Protein AF-A0ABD2MF25-F1 (afdb_monomer_lite)

pLDDT: mean 81.52, std 14.74, range [37.47, 94.81]

InterPro domains:
  IPR000210 BTB/POZ domain [PF00651] (17-59)
  IPR011333 SKP1/BTB/POZ domain superfamily [G3DSA:3.30.710.10] (1-69)
  IPR011333 SKP1/BTB/POZ domain superfamily [SSF54695] (7-61)

Organism: NCBI:txid157864

Radius of gyration: 15.91 Å; chains: 1; bounding box: 38×44×30 Å

Foldseek 3Di:
DPDDVVVVVVVVQVVCQVVLPPFPDWDFDDDDPPTDIHGHHLVVVCVVDPVSVVVVVVCVVCVVVVPDD

Secondary structure (DSSP, 8-state):
---SHHHHHHHHHHHHHHHTTT--EEEEESSTT--EEEEE-HHHHHHH-HHHHHHHHHHHHHTTSTT--

Sequence (69 aa):
MASSKSGILADRMKHLLGTAKHADAHFLVGDGDGKELLSTHKIILLSASDVFEAMFRFDSQNGKAENGE

Structure (mmCIF, N/CA/C/O backbone):
data_AF-A0ABD2MF25-F1
#
_entry.id   AF-A0ABD2MF25-F1
#
loop_
_atom_site.group_PDB
_atom_site.id
_atom_site.type_symbol
_atom_site.label_atom_id
_atom_site.label_alt_id
_atom_site.label_comp_id
_atom_site.label_asym_id
_atom_site.label_entity_id
_atom_site.label_seq_id
_atom_site.pdbx_PDB_ins_code
_atom_site.Cartn_x
_atom_site.Cartn_y
_atom_site.Cartn_z
_atom_site.occupancy
_atom_site.B_iso_or_equiv
_atom_site.auth_seq_id
_atom_site.auth_comp_id
_atom_site.auth_asym_id
_atom_site.auth_atom_id
_atom_site.pdbx_PDB_model_num
ATOM 1 N N . MET A 1 1 ? 13.631 -29.440 -15.499 1.00 44.03 1 MET A N 1
ATOM 2 C CA . MET A 1 1 ? 14.088 -28.044 -15.328 1.00 44.03 1 MET A CA 1
ATOM 3 C C . MET A 1 1 ? 12.875 -27.155 -15.106 1.00 44.03 1 MET A C 1
ATOM 5 O O . MET A 1 1 ? 12.263 -26.711 -16.064 1.00 44.03 1 MET A O 1
ATOM 9 N N . ALA A 1 2 ? 12.470 -26.963 -13.854 1.00 53.78 2 ALA A N 1
ATOM 10 C CA . ALA A 1 2 ? 11.348 -26.100 -13.499 1.00 53.78 2 ALA A CA 1
ATOM 11 C C . ALA A 1 2 ? 11.819 -25.130 -12.415 1.00 53.78 2 ALA A C 1
ATOM 13 O O . ALA A 1 2 ? 11.621 -25.394 -11.241 1.00 53.78 2 ALA A O 1
ATOM 14 N N . SER A 1 3 ? 12.524 -24.061 -12.794 1.00 56.44 3 SER A N 1
ATOM 15 C CA . SER A 1 3 ? 12.719 -22.886 -11.931 1.00 56.44 3 SER A CA 1
ATOM 16 C C . SER A 1 3 ? 13.420 -21.777 -12.716 1.00 56.44 3 SER A C 1
ATOM 18 O O . SER A 1 3 ? 14.641 -21.685 -12.760 1.00 56.44 3 SER A O 1
ATOM 20 N N . SER A 1 4 ? 12.651 -20.957 -13.422 1.00 61.34 4 SER A N 1
ATOM 21 C CA . SER A 1 4 ? 13.180 -19.725 -14.042 1.00 61.34 4 SER A CA 1
ATOM 22 C C . SER A 1 4 ? 12.144 -18.615 -13.927 1.00 61.34 4 SER A C 1
ATOM 24 O O . SER A 1 4 ? 12.451 -17.488 -13.563 1.00 61.34 4 SER A O 1
ATOM 26 N N . LYS A 1 5 ? 10.869 -18.966 -14.125 1.00 61.72 5 LYS A N 1
ATOM 27 C CA . LYS A 1 5 ? 9.741 -18.033 -14.052 1.00 61.72 5 LYS A CA 1
ATOM 28 C C . LYS A 1 5 ? 9.476 -17.488 -12.640 1.00 61.72 5 LYS A C 1
ATOM 30 O O . LYS A 1 5 ? 9.141 -16.317 -12.509 1.00 61.72 5 LYS A O 1
ATOM 35 N N . SER A 1 6 ? 9.644 -18.313 -11.602 1.00 71.06 6 SER A N 1
ATOM 36 C CA . SER A 1 6 ? 9.411 -17.912 -10.203 1.00 71.06 6 SER A CA 1
ATOM 37 C C . SER A 1 6 ? 10.456 -16.903 -9.705 1.00 71.06 6 SER A C 1
ATOM 39 O O . SER A 1 6 ? 10.076 -15.887 -9.131 1.00 71.06 6 SER A O 1
ATOM 41 N N . GLY A 1 7 ? 11.743 -17.117 -10.010 1.00 78.38 7 GLY A N 1
ATOM 42 C CA . GLY A 1 7 ? 12.812 -16.171 -9.659 1.00 78.38 7 GLY A CA 1
ATOM 43 C C . GLY A 1 7 ? 12.643 -14.813 -10.344 1.00 78.38 7 GLY A C 1
ATOM 44 O O . GLY A 1 7 ? 12.637 -13.783 -9.680 1.00 78.38 7 GLY A O 1
ATOM 45 N N . ILE A 1 8 ? 12.361 -14.817 -11.653 1.00 85.25 8 ILE A N 1
ATOM 46 C CA . ILE A 1 8 ? 12.116 -13.584 -12.421 1.00 85.25 8 ILE A CA 1
ATOM 47 C C . ILE A 1 8 ? 10.912 -12.805 -11.867 1.00 85.25 8 ILE A C 1
ATOM 49 O O . ILE A 1 8 ? 10.929 -11.575 -11.838 1.00 85.25 8 ILE A O 1
ATOM 53 N N . LEU A 1 9 ? 9.852 -13.496 -11.433 1.00 83.38 9 LEU A N 1
ATOM 54 C CA . LEU A 1 9 ? 8.690 -12.840 -10.833 1.00 83.38 9 LEU A CA 1
ATOM 55 C C . LEU A 1 9 ? 9.046 -12.174 -9.498 1.00 83.38 9 LEU A C 1
ATOM 57 O O . LEU A 1 9 ? 8.700 -11.012 -9.299 1.00 83.38 9 LEU A O 1
ATOM 61 N N . ALA A 1 10 ? 9.769 -12.874 -8.622 1.00 83.12 10 ALA A N 1
ATOM 62 C CA . ALA A 1 10 ? 10.193 -12.332 -7.335 1.00 83.12 10 ALA A CA 1
ATOM 63 C C . ALA A 1 10 ? 11.089 -11.092 -7.500 1.00 83.12 10 ALA A C 1
ATOM 65 O O . ALA A 1 10 ? 10.885 -10.088 -6.818 1.00 83.12 10 ALA A O 1
ATOM 66 N N . ASP A 1 11 ? 12.028 -11.118 -8.448 1.00 87.50 11 ASP A N 1
ATOM 67 C CA . ASP A 1 11 ? 12.914 -9.981 -8.717 1.00 87.50 11 ASP A CA 1
ATOM 68 C C . ASP A 1 11 ? 12.151 -8.777 -9.282 1.00 87.50 11 ASP A C 1
ATOM 70 O O . ASP A 1 11 ? 12.399 -7.634 -8.892 1.00 87.50 11 ASP A O 1
ATOM 74 N N . ARG A 1 12 ? 11.150 -9.016 -10.139 1.00 84.94 12 ARG A N 1
ATOM 75 C CA . ARG A 1 12 ? 10.262 -7.953 -10.630 1.00 84.94 12 ARG A CA 1
ATOM 76 C C . ARG A 1 12 ? 9.404 -7.355 -9.517 1.00 84.94 12 ARG A C 1
ATOM 78 O O . ARG A 1 12 ? 9.255 -6.138 -9.484 1.00 84.94 12 ARG A O 1
ATOM 85 N N . MET A 1 13 ? 8.864 -8.167 -8.605 1.00 83.12 13 MET A N 1
ATOM 86 C CA . MET A 1 13 ? 8.099 -7.669 -7.452 1.00 83.12 13 MET A CA 1
ATOM 87 C C . MET A 1 13 ? 8.977 -6.814 -6.531 1.00 83.12 13 MET A C 1
ATOM 89 O O . MET A 1 13 ? 8.564 -5.724 -6.145 1.00 83.12 13 MET A O 1
ATOM 93 N N . LYS A 1 14 ? 10.218 -7.241 -6.260 1.00 83.62 14 LYS A N 1
ATOM 94 C CA . LYS A 1 14 ? 11.198 -6.437 -5.508 1.00 83.62 14 LYS A CA 1
ATOM 95 C C . LYS A 1 14 ? 11.509 -5.111 -6.199 1.00 83.62 14 LYS A C 1
ATOM 97 O O . LYS A 1 14 ? 11.561 -4.079 -5.540 1.00 83.62 14 LYS A O 1
ATOM 102 N N . HIS A 1 15 ? 11.689 -5.124 -7.520 1.00 85.44 15 HIS A N 1
ATOM 103 C CA . HIS A 1 15 ? 11.933 -3.904 -8.288 1.00 85.44 15 HIS A CA 1
ATOM 104 C C . HIS A 1 15 ? 10.740 -2.939 -8.244 1.00 85.44 15 HIS A C 1
ATOM 106 O O . HIS A 1 15 ? 10.929 -1.735 -8.078 1.00 85.44 15 HIS A O 1
ATOM 112 N N . LEU A 1 16 ? 9.511 -3.450 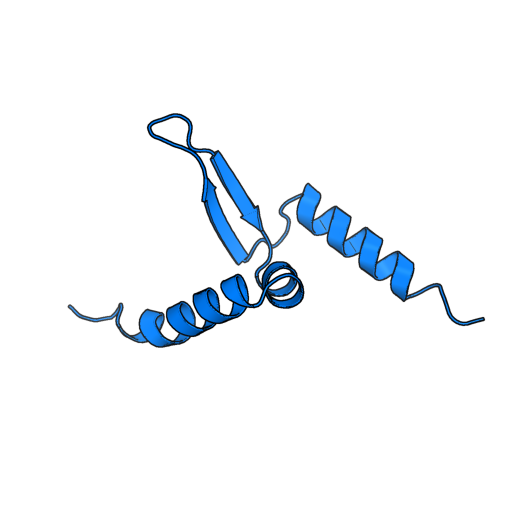-8.364 1.00 82.69 16 LEU A N 1
ATOM 113 C CA . LEU A 1 16 ? 8.302 -2.631 -8.253 1.00 82.69 16 LEU A CA 1
ATOM 114 C C . LEU A 1 16 ? 8.188 -1.997 -6.863 1.00 82.69 16 LEU A C 1
ATOM 116 O O . LEU A 1 16 ? 7.982 -0.790 -6.783 1.00 82.69 16 LEU A O 1
ATOM 120 N N . LEU A 1 17 ? 8.414 -2.770 -5.796 1.00 80.06 17 LEU A N 1
ATOM 121 C CA . LEU A 1 17 ? 8.426 -2.260 -4.421 1.00 80.06 17 LEU A CA 1
ATOM 122 C C . LEU A 1 17 ? 9.488 -1.173 -4.219 1.00 80.06 17 LE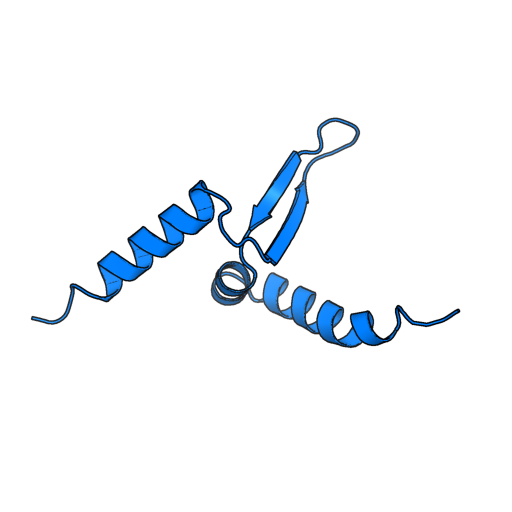U A C 1
ATOM 124 O O . LEU A 1 17 ? 9.183 -0.110 -3.694 1.00 80.06 17 LEU A O 1
ATOM 128 N N . GLY A 1 18 ? 10.720 -1.407 -4.680 1.00 82.44 18 GLY A N 1
ATOM 129 C CA . GLY A 1 18 ? 11.818 -0.454 -4.500 1.00 82.44 18 GLY A CA 1
ATOM 130 C C . GLY A 1 18 ? 11.693 0.830 -5.327 1.00 82.44 18 GLY A C 1
ATOM 131 O O . GLY A 1 18 ? 12.298 1.835 -4.976 1.00 82.44 18 GLY A O 1
ATOM 132 N N . THR A 1 19 ? 10.928 0.815 -6.423 1.00 86.12 19 THR A N 1
ATOM 133 C CA . THR A 1 19 ? 10.747 1.989 -7.301 1.00 86.12 19 THR A CA 1
ATOM 134 C C . THR A 1 19 ? 9.413 2.700 -7.1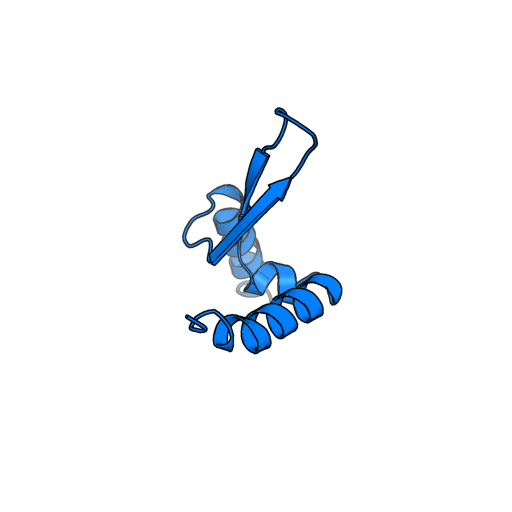08 1.00 86.12 19 THR A C 1
ATOM 136 O O . THR A 1 19 ? 9.201 3.743 -7.722 1.00 86.12 19 THR A O 1
ATOM 139 N N . ALA A 1 20 ? 8.494 2.127 -6.322 1.00 84.31 20 ALA A N 1
ATOM 140 C CA . ALA A 1 20 ? 7.108 2.580 -6.184 1.00 84.31 20 ALA A CA 1
ATOM 141 C C . ALA A 1 20 ? 6.341 2.721 -7.519 1.00 84.31 20 ALA A C 1
ATOM 143 O O . ALA A 1 20 ? 5.275 3.338 -7.587 1.00 84.31 20 ALA A O 1
ATOM 144 N N . LYS A 1 21 ? 6.853 2.146 -8.614 1.00 86.25 21 LYS A N 1
ATOM 145 C CA . LYS A 1 21 ? 6.246 2.295 -9.936 1.00 86.25 21 LYS A CA 1
ATOM 146 C C . LYS A 1 21 ? 4.895 1.581 -9.964 1.00 86.25 21 LYS A C 1
ATOM 148 O O . LYS A 1 21 ? 4.820 0.404 -9.621 1.00 86.25 21 LYS A O 1
ATOM 153 N N . HIS A 1 22 ? 3.850 2.273 -1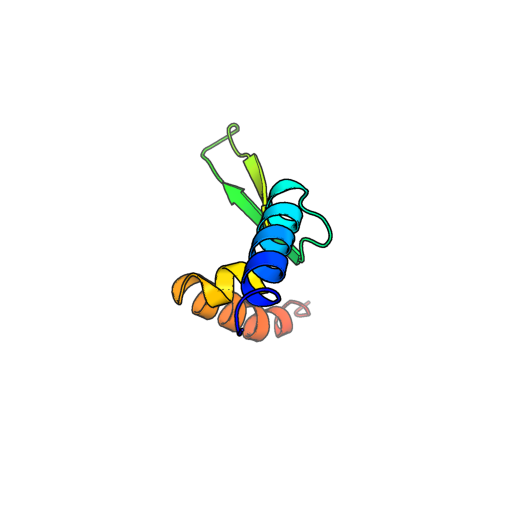0.420 1.00 87.00 22 HIS A N 1
ATOM 154 C CA . HIS A 1 22 ? 2.468 1.767 -10.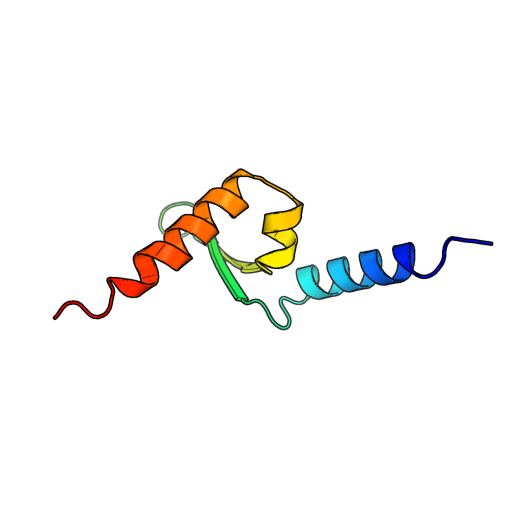427 1.00 87.00 22 HIS A CA 1
ATOM 155 C C . HIS A 1 22 ? 1.916 1.427 -9.032 1.00 87.00 22 HIS A C 1
ATOM 157 O O . HIS A 1 22 ? 1.093 0.521 -8.916 1.00 87.00 22 HIS A O 1
ATOM 163 N N . ALA A 1 23 ? 2.381 2.114 -7.985 1.00 90.69 23 ALA A N 1
ATOM 164 C CA . ALA A 1 23 ? 1.751 2.028 -6.673 1.00 90.69 23 ALA A CA 1
ATOM 165 C C . ALA A 1 23 ? 0.266 2.427 -6.762 1.00 90.69 23 ALA A C 1
ATOM 167 O O . ALA A 1 23 ? -0.084 3.409 -7.416 1.00 90.69 23 ALA A O 1
ATOM 168 N N . ASP A 1 24 ? -0.594 1.642 -6.120 1.00 90.69 24 ASP A N 1
ATOM 169 C CA . ASP A 1 24 ? -2.053 1.812 -6.061 1.00 90.69 24 ASP A CA 1
ATOM 170 C C . ASP A 1 24 ? -2.560 1.944 -4.611 1.00 90.69 24 ASP A C 1
ATOM 172 O O . ASP A 1 24 ? -3.769 2.010 -4.363 1.00 90.69 24 ASP A O 1
ATOM 176 N N . ALA A 1 25 ? -1.633 2.002 -3.651 1.00 88.75 25 ALA A N 1
ATOM 177 C CA . ALA A 1 25 ? -1.869 2.332 -2.255 1.00 88.75 25 ALA A CA 1
ATOM 178 C C . ALA A 1 25 ? -0.723 3.186 -1.698 1.00 88.75 25 ALA A C 1
ATOM 180 O O . ALA A 1 25 ? 0.442 3.021 -2.072 1.00 88.75 25 ALA A O 1
ATOM 181 N N . HIS A 1 26 ? -1.062 4.063 -0.753 1.00 91.38 26 HIS A N 1
ATOM 182 C CA . HIS A 1 26 ? -0.107 4.877 -0.013 1.00 91.38 26 HIS A CA 1
ATOM 183 C C . HIS A 1 26 ? -0.431 4.831 1.480 1.00 91.38 26 HIS A C 1
ATOM 185 O O . HIS A 1 26 ? -1.596 4.927 1.861 1.00 91.38 26 HIS A O 1
ATOM 191 N N . PHE A 1 27 ? 0.596 4.705 2.315 1.00 90.81 27 PHE A N 1
ATOM 192 C CA . PHE A 1 27 ? 0.473 4.705 3.769 1.00 90.81 27 PHE A CA 1
ATOM 193 C C . PHE A 1 27 ? 1.268 5.859 4.345 1.00 90.81 27 PHE A C 1
ATOM 195 O O . PHE A 1 27 ? 2.448 6.005 4.044 1.00 90.81 27 PHE A O 1
ATOM 202 N N . LEU A 1 28 ? 0.632 6.657 5.193 1.00 93.75 28 LEU A N 1
ATOM 203 C CA . LEU A 1 28 ? 1.320 7.660 5.986 1.00 93.75 28 LEU A CA 1
ATOM 204 C C . LEU A 1 28 ? 1.724 7.013 7.316 1.00 93.75 28 LEU A C 1
ATOM 206 O O . LEU A 1 28 ? 0.856 6.687 8.123 1.00 93.75 28 LEU A O 1
ATOM 210 N N . VAL A 1 29 ? 3.019 6.769 7.514 1.00 93.50 29 VAL A N 1
ATOM 211 C CA . VAL A 1 29 ? 3.553 5.989 8.641 1.00 93.50 29 VAL A CA 1
ATOM 212 C C . VAL A 1 29 ? 4.446 6.862 9.514 1.00 93.50 29 VAL A C 1
ATOM 214 O O . VAL A 1 29 ? 5.287 7.591 9.003 1.00 93.50 29 VAL A O 1
ATOM 217 N N . GLY A 1 30 ? 4.273 6.773 10.832 1.00 94.12 30 GLY A N 1
ATOM 218 C CA . GLY A 1 30 ? 5.012 7.563 11.818 1.00 94.12 30 GLY A CA 1
ATOM 219 C C . GLY A 1 30 ? 4.111 8.510 12.609 1.00 94.12 30 GLY A C 1
ATOM 220 O O . GLY A 1 30 ? 2.903 8.597 12.373 1.00 94.12 30 GLY A O 1
ATOM 221 N N . ASP A 1 31 ? 4.716 9.235 13.547 1.00 93.44 31 ASP A N 1
ATOM 222 C CA . ASP A 1 31 ? 4.007 10.097 14.492 1.00 93.44 31 ASP A CA 1
ATOM 223 C C . ASP A 1 31 ? 4.266 11.583 14.225 1.00 93.44 31 ASP A C 1
ATOM 225 O O . ASP A 1 31 ? 5.351 11.988 13.802 1.00 93.44 31 ASP A O 1
ATOM 229 N N . GLY A 1 32 ? 3.257 12.414 14.509 1.00 89.75 32 GLY A N 1
ATOM 230 C CA . GLY A 1 32 ? 3.361 13.873 14.409 1.00 89.75 32 GLY A CA 1
ATOM 231 C C . GLY A 1 32 ? 3.792 14.349 13.019 1.00 89.75 32 GLY A C 1
ATOM 232 O O . GLY A 1 32 ? 3.166 13.979 12.021 1.00 89.75 32 GLY A O 1
ATOM 233 N N . ASP A 1 33 ? 4.849 15.161 12.993 1.00 89.75 33 ASP A N 1
ATOM 234 C CA . ASP A 1 33 ? 5.468 15.719 11.784 1.00 89.75 33 ASP A CA 1
ATOM 235 C C . ASP A 1 33 ? 6.514 14.776 11.161 1.00 89.75 33 ASP A C 1
ATOM 237 O O . ASP A 1 33 ? 6.978 15.008 10.049 1.00 89.75 33 ASP A O 1
ATOM 241 N N . GLY A 1 34 ? 6.871 13.686 11.851 1.00 91.62 34 GLY A N 1
ATOM 242 C CA . GLY A 1 34 ? 7.817 12.667 11.381 1.00 91.62 34 GLY A CA 1
ATOM 243 C C . GLY A 1 34 ? 7.181 11.606 10.485 1.00 91.62 34 GLY A C 1
ATOM 244 O O . GLY A 1 34 ? 7.696 10.495 10.390 1.00 91.62 34 GLY A O 1
ATOM 245 N N . LYS A 1 35 ? 6.034 11.914 9.880 1.00 94.25 35 LYS A N 1
ATOM 246 C CA . LYS A 1 35 ? 5.298 10.977 9.037 1.00 94.25 35 LYS A CA 1
ATOM 247 C C . LYS A 1 35 ? 5.942 10.854 7.665 1.00 94.25 35 LYS A C 1
ATOM 249 O O . LYS A 1 35 ? 6.182 11.847 6.984 1.00 94.25 35 LYS A O 1
ATOM 254 N N . GLU A 1 36 ? 6.131 9.619 7.234 1.00 94.31 36 GLU A N 1
ATOM 255 C CA . GLU A 1 36 ? 6.631 9.272 5.913 1.00 94.31 36 GLU A CA 1
ATOM 256 C C . GLU A 1 36 ? 5.506 8.690 5.056 1.00 94.31 36 GLU A C 1
ATOM 258 O O . GLU A 1 36 ? 4.715 7.864 5.517 1.00 94.31 36 GLU A O 1
ATOM 263 N N . LEU A 1 37 ? 5.432 9.115 3.793 1.00 92.19 37 LEU A N 1
ATOM 264 C CA . LEU A 1 37 ? 4.496 8.552 2.828 1.00 92.19 37 LEU A CA 1
ATOM 265 C C . LEU A 1 37 ? 5.139 7.370 2.094 1.00 92.19 37 LEU A C 1
ATOM 267 O O . LEU A 1 37 ? 5.969 7.550 1.203 1.00 92.19 37 LEU A O 1
ATOM 271 N N . LEU A 1 38 ? 4.700 6.161 2.420 1.00 91.62 38 LEU A N 1
ATOM 272 C CA . LEU A 1 38 ? 5.143 4.927 1.785 1.00 91.62 38 LEU A CA 1
ATOM 273 C C . LEU A 1 38 ? 4.211 4.555 0.633 1.00 91.62 38 LEU A C 1
ATOM 275 O O . LEU A 1 38 ? 3.011 4.367 0.821 1.00 91.62 38 LEU A O 1
ATOM 279 N N . SER A 1 39 ? 4.772 4.416 -0.565 1.00 92.00 39 SER A N 1
ATOM 280 C CA . SER A 1 39 ? 4.041 3.988 -1.764 1.00 92.00 39 SER A CA 1
ATOM 281 C C . SER A 1 39 ? 4.170 2.479 -1.960 1.00 92.00 39 SER A C 1
ATOM 283 O O . SER A 1 39 ? 5.266 1.935 -1.847 1.00 92.00 39 SER A O 1
ATOM 285 N N . THR A 1 40 ? 3.065 1.791 -2.250 1.00 90.50 40 THR A N 1
ATOM 286 C CA . THR A 1 40 ? 3.025 0.321 -2.278 1.00 90.50 40 THR A CA 1
ATOM 287 C C . THR A 1 40 ? 1.957 -0.232 -3.226 1.00 90.50 40 THR A C 1
ATOM 289 O O . THR A 1 40 ? 1.202 0.515 -3.851 1.00 90.50 40 THR A O 1
ATOM 292 N N . HIS A 1 41 ? 1.915 -1.560 -3.350 1.00 91.25 41 HIS A N 1
ATOM 293 C CA . HIS A 1 41 ? 1.046 -2.304 -4.258 1.00 91.25 41 HIS A CA 1
ATOM 294 C C . HIS A 1 41 ? 0.081 -3.186 -3.464 1.00 91.25 41 HIS A C 1
ATOM 296 O O . HIS A 1 41 ? 0.508 -4.139 -2.803 1.00 91.25 41 HIS A O 1
ATOM 302 N N . LYS A 1 42 ? -1.226 -2.929 -3.574 1.00 90.62 42 LYS A N 1
ATOM 303 C CA . LYS A 1 42 ? -2.290 -3.670 -2.878 1.00 90.62 42 LYS A CA 1
ATOM 304 C C . LYS A 1 42 ? -2.156 -5.168 -3.091 1.00 90.62 42 LYS A C 1
ATOM 306 O O . LYS A 1 42 ? -2.206 -5.918 -2.128 1.00 90.62 42 LYS A O 1
ATOM 311 N N . ILE A 1 43 ? -1.904 -5.608 -4.325 1.00 89.56 43 ILE A N 1
ATOM 312 C CA . ILE A 1 43 ? -1.770 -7.038 -4.646 1.00 89.56 43 ILE A CA 1
ATOM 313 C C . ILE A 1 43 ? -0.639 -7.727 -3.869 1.00 89.56 43 ILE A C 1
ATOM 315 O O . ILE A 1 43 ? -0.776 -8.886 -3.484 1.00 89.56 43 ILE A O 1
ATOM 319 N N . ILE A 1 44 ? 0.458 -7.013 -3.603 1.00 87.44 44 ILE A N 1
ATOM 320 C CA . ILE A 1 44 ? 1.581 -7.548 -2.832 1.00 87.44 44 ILE A CA 1
ATOM 321 C C . ILE A 1 44 ? 1.175 -7.662 -1.362 1.00 87.44 44 ILE A C 1
ATOM 323 O O . ILE A 1 44 ? 1.360 -8.717 -0.760 1.00 87.44 44 ILE A O 1
ATOM 327 N N . LEU A 1 45 ? 0.558 -6.620 -0.807 1.00 90.69 45 LEU A N 1
ATOM 328 C CA . LEU A 1 45 ? 0.095 -6.607 0.581 1.00 90.69 45 LEU A CA 1
ATOM 329 C C . LEU A 1 45 ? -0.998 -7.651 0.851 1.00 90.69 45 LEU A C 1
ATOM 331 O O . LEU A 1 45 ? -0.913 -8.365 1.845 1.00 90.69 45 LEU A O 1
ATOM 335 N N . LEU A 1 46 ? -1.952 -7.803 -0.072 1.00 91.75 46 LEU A N 1
ATOM 336 C CA . LEU A 1 46 ? -2.985 -8.845 -0.054 1.00 91.75 46 LEU A CA 1
ATOM 337 C C . LEU A 1 46 ? -2.375 -10.247 0.023 1.00 91.75 46 LEU A C 1
ATOM 339 O O . LEU A 1 46 ? -2.855 -11.093 0.766 1.00 91.75 46 LEU A O 1
ATOM 343 N N . SER A 1 47 ? -1.303 -10.495 -0.735 1.00 86.94 47 SER A N 1
ATOM 344 C CA . SER A 1 47 ? -0.620 -11.793 -0.710 1.00 86.94 47 SER A CA 1
ATOM 345 C C . SER A 1 47 ? 0.204 -12.031 0.559 1.00 86.94 47 SER A C 1
ATOM 347 O O . SER A 1 47 ? 0.536 -13.174 0.862 1.00 86.94 47 SER A O 1
ATOM 349 N N . ALA A 1 48 ? 0.561 -10.961 1.274 1.00 88.88 48 ALA A N 1
ATOM 350 C CA . ALA A 1 48 ? 1.482 -11.002 2.403 1.00 88.88 48 ALA A CA 1
ATOM 351 C C . ALA A 1 48 ? 0.779 -11.003 3.771 1.00 88.88 48 ALA A C 1
ATOM 353 O O . ALA A 1 48 ? 1.378 -11.462 4.741 1.00 88.88 48 ALA A O 1
ATOM 354 N N . SER A 1 49 ? -0.451 -10.483 3.875 1.00 93.50 49 SER A N 1
ATOM 355 C CA . SER A 1 49 ? -1.188 -10.407 5.141 1.00 93.50 49 SER A CA 1
ATOM 356 C C . SER A 1 49 ? -2.704 -10.331 4.947 1.00 93.50 49 SER A C 1
ATOM 358 O O . SER A 1 49 ? -3.226 -9.510 4.192 1.00 93.50 49 SER A O 1
ATOM 360 N N . ASP A 1 50 ? -3.406 -11.140 5.733 1.00 93.75 50 ASP A N 1
ATOM 361 C CA . ASP A 1 50 ? -4.860 -11.146 5.903 1.00 93.75 50 ASP A CA 1
ATOM 362 C C . ASP A 1 50 ? -5.415 -9.831 6.480 1.00 93.75 50 ASP A C 1
ATOM 364 O O . ASP A 1 50 ? -6.527 -9.427 6.145 1.00 93.75 50 ASP A O 1
ATOM 368 N N . VAL A 1 51 ? -4.633 -9.111 7.289 1.00 94.81 51 VAL A N 1
ATOM 369 C CA . VAL A 1 51 ? -4.999 -7.780 7.799 1.00 94.81 51 VAL A CA 1
ATOM 370 C C . VAL A 1 51 ? -5.176 -6.786 6.651 1.00 94.81 51 VAL A C 1
ATOM 372 O O . VAL A 1 51 ? -6.178 -6.069 6.601 1.00 94.81 51 VAL A O 1
ATOM 375 N N . PHE A 1 52 ? -4.242 -6.763 5.693 1.00 93.56 52 PHE A N 1
ATOM 376 C CA . PHE A 1 52 ? -4.365 -5.904 4.513 1.00 93.56 52 PHE A CA 1
ATOM 377 C C . PHE A 1 52 ? -5.518 -6.346 3.609 1.00 93.56 52 PHE A C 1
ATOM 379 O O . PHE A 1 52 ? -6.202 -5.502 3.032 1.00 93.56 52 PHE A O 1
ATOM 386 N N . GLU A 1 53 ? -5.791 -7.649 3.527 1.00 92.12 53 GLU A N 1
ATOM 387 C CA . GLU A 1 53 ? -6.980 -8.154 2.843 1.00 92.12 53 GLU A CA 1
ATOM 388 C C . GLU A 1 53 ? -8.283 -7.661 3.469 1.00 92.12 53 GLU A C 1
ATOM 390 O O . GLU A 1 53 ? -9.147 -7.153 2.749 1.00 92.12 53 GLU A O 1
ATOM 395 N N . ALA A 1 54 ? -8.418 -7.747 4.790 1.00 93.19 54 ALA A N 1
ATOM 396 C CA . ALA A 1 54 ? -9.588 -7.237 5.493 1.00 93.19 54 ALA A CA 1
ATOM 397 C C . ALA A 1 54 ? -9.755 -5.721 5.293 1.00 93.19 54 ALA A C 1
ATOM 399 O O . ALA A 1 54 ? -10.854 -5.262 4.978 1.00 93.19 54 ALA A O 1
ATOM 400 N N . MET A 1 55 ? -8.662 -4.959 5.401 1.00 90.81 55 MET A N 1
ATOM 401 C CA . MET A 1 55 ? -8.663 -3.505 5.227 1.00 90.81 55 MET A CA 1
ATOM 402 C C . MET A 1 55 ? -9.120 -3.091 3.821 1.00 90.81 55 MET A C 1
ATOM 404 O O . MET A 1 55 ? -10.062 -2.316 3.682 1.00 90.81 55 MET A O 1
ATOM 408 N N . PHE A 1 56 ? -8.533 -3.659 2.762 1.00 88.94 56 PHE A N 1
ATOM 409 C CA . PHE A 1 56 ? -8.902 -3.280 1.394 1.00 88.94 56 PHE A CA 1
ATOM 410 C C . PHE A 1 56 ? -10.299 -3.764 0.986 1.00 88.94 56 PHE A C 1
ATOM 412 O O . PHE A 1 56 ? -10.955 -3.117 0.166 1.00 88.94 56 PHE A O 1
ATOM 419 N N . ARG A 1 57 ? -10.779 -4.887 1.541 1.00 87.81 57 ARG A N 1
ATOM 420 C CA . ARG A 1 57 ? -12.170 -5.326 1.345 1.00 87.81 57 ARG A CA 1
ATOM 421 C C . ARG A 1 57 ? -13.150 -4.329 1.959 1.00 87.81 57 ARG A C 1
ATOM 423 O O . ARG A 1 57 ? -14.115 -3.966 1.291 1.00 87.81 57 ARG A O 1
ATOM 430 N N . PHE A 1 58 ? -12.879 -3.863 3.178 1.00 82.62 58 PHE A N 1
ATOM 431 C CA . PHE A 1 58 ? -13.682 -2.839 3.848 1.00 82.62 58 PHE A CA 1
ATOM 432 C C . PHE A 1 58 ? -13.691 -1.526 3.055 1.00 82.62 58 PHE A C 1
ATOM 434 O O . PHE A 1 58 ? -14.763 -1.000 2.761 1.00 82.62 58 PHE A O 1
ATOM 441 N N . ASP A 1 59 ? -12.527 -1.056 2.600 1.00 78.38 59 ASP A N 1
ATOM 442 C CA . ASP A 1 59 ? -12.421 0.148 1.765 1.00 78.38 59 ASP A CA 1
ATOM 443 C C . ASP A 1 59 ? -13.204 0.010 0.455 1.00 78.38 59 ASP A C 1
ATOM 445 O O . ASP A 1 59 ? -13.906 0.927 0.046 1.00 78.38 59 ASP A O 1
ATOM 449 N N . SER A 1 60 ? -13.147 -1.150 -0.208 1.00 77.75 60 SER A N 1
ATOM 450 C CA . SER A 1 60 ? -13.915 -1.385 -1.436 1.00 77.75 60 SER A CA 1
ATOM 451 C C . SER A 1 60 ? -15.429 -1.393 -1.204 1.00 77.75 60 SER A C 1
ATOM 453 O O . SER A 1 60 ? -16.188 -1.100 -2.131 1.00 77.75 60 SER A O 1
ATOM 455 N N . GLN A 1 61 ? -15.875 -1.783 -0.012 1.00 79.06 61 GLN A N 1
ATOM 456 C CA . GLN A 1 61 ? -17.287 -1.794 0.364 1.00 79.06 61 GLN A CA 1
ATOM 457 C C . GLN A 1 61 ? -17.765 -0.393 0.766 1.00 79.06 61 GLN A C 1
ATOM 459 O O . GLN A 1 61 ? -18.889 -0.017 0.435 1.00 79.06 61 GLN A O 1
ATOM 464 N N . ASN A 1 62 ? -16.890 0.400 1.385 1.00 68.12 62 ASN A N 1
ATOM 465 C CA . ASN A 1 62 ? -17.222 1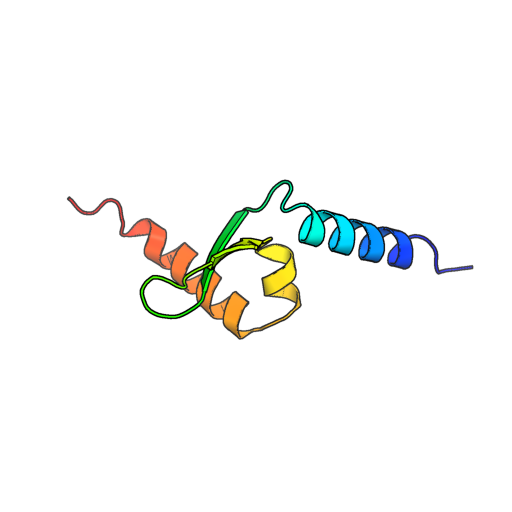.714 1.933 1.00 68.12 62 ASN A CA 1
ATOM 466 C C . ASN A 1 62 ? -16.872 2.889 1.021 1.00 68.12 62 ASN A C 1
ATOM 468 O O . ASN A 1 62 ? -17.485 3.942 1.140 1.00 68.12 62 ASN A O 1
ATOM 472 N N . GLY A 1 63 ? -15.994 2.710 0.035 1.00 58.38 63 GLY A N 1
ATOM 473 C CA . GLY A 1 63 ? -15.755 3.683 -1.037 1.00 58.38 63 GLY A CA 1
ATOM 474 C C . GLY A 1 63 ? -16.977 3.902 -1.940 1.00 58.38 63 GLY A C 1
ATOM 475 O O . GLY A 1 63 ? -16.960 4.752 -2.821 1.00 58.38 63 GLY A O 1
ATOM 476 N N . LYS A 1 64 ? -18.068 3.154 -1.722 1.00 52.31 64 LYS A N 1
ATOM 477 C CA . LYS A 1 64 ? -19.390 3.434 -2.298 1.00 52.31 64 LYS A CA 1
ATOM 478 C C . LYS A 1 64 ? -20.240 4.403 -1.465 1.00 52.31 64 LYS A C 1
ATOM 480 O O . LYS A 1 64 ? -21.286 4.820 -1.951 1.00 52.31 64 LYS A O 1
ATOM 485 N N . ALA A 1 65 ? -19.813 4.755 -0.252 1.00 50.81 65 ALA A N 1
ATOM 486 C CA . ALA A 1 65 ? -20.508 5.678 0.647 1.00 50.81 65 ALA A CA 1
ATOM 487 C C . ALA A 1 65 ? -19.973 7.126 0.577 1.00 50.81 65 ALA A C 1
ATOM 489 O O . ALA A 1 65 ? -20.593 8.020 1.137 1.00 50.81 65 ALA A O 1
ATOM 490 N N . GLU A 1 66 ? -18.871 7.374 -0.141 1.00 50.59 66 GLU A N 1
ATOM 491 C CA . GLU A 1 66 ? -18.258 8.707 -0.313 1.00 50.59 66 GLU A CA 1
ATOM 492 C C . GLU A 1 66 ? -19.008 9.625 -1.304 1.00 50.59 66 GLU A C 1
ATOM 494 O O . GLU A 1 66 ? -18.689 10.799 -1.411 1.00 50.59 66 GLU A O 1
ATOM 499 N N . ASN A 1 67 ? -20.070 9.158 -1.969 1.00 48.66 67 ASN A N 1
ATOM 500 C CA . ASN A 1 67 ? -20.980 10.042 -2.719 1.00 48.66 67 ASN A CA 1
ATOM 501 C C . ASN A 1 67 ? -22.231 10.417 -1.897 1.00 48.66 67 ASN A C 1
ATOM 503 O O . ASN A 1 67 ? -23.342 10.451 -2.430 1.00 48.66 67 ASN A O 1
ATOM 507 N N . GLY A 1 68 ? -22.060 10.638 -0.593 1.00 49.78 68 GLY A N 1
ATOM 508 C CA . GLY A 1 68 ? -23.089 11.165 0.300 1.00 49.78 68 GLY A CA 1
ATOM 509 C C . GLY A 1 68 ? -22.840 12.636 0.624 1.00 49.78 68 GLY A C 1
ATOM 510 O O . GLY A 1 68 ? -22.109 12.909 1.569 1.00 49.78 68 GLY A O 1
ATOM 511 N N . GLU A 1 69 ? -23.516 13.500 -0.145 1.00 37.47 69 GLU A N 1
ATOM 512 C CA . GLU A 1 69 ? -23.744 14.956 0.029 1.00 37.47 69 GLU A CA 1
ATOM 513 C C . GLU A 1 69 ? -22.592 15.937 -0.256 1.00 37.47 69 GLU A C 1
ATOM 515 O O . GLU A 1 69 ? -21.591 15.991 0.489 1.00 37.47 69 GLU A O 1
#